Protein AF-A0A5K1CKS2-F1 (afdb_monomer)

Structure (mmCIF, N/CA/C/O backbone):
data_AF-A0A5K1CKS2-F1
#
_entry.id   AF-A0A5K1CKS2-F1
#
loop_
_atom_site.group_PDB
_atom_site.id
_atom_site.type_symbol
_atom_site.label_atom_id
_atom_site.label_alt_id
_atom_site.label_comp_id
_atom_site.label_asym_id
_atom_site.label_entity_id
_atom_site.label_seq_id
_atom_site.pdbx_PDB_ins_code
_atom_site.Cartn_x
_atom_site.Cartn_y
_atom_site.Cartn_z
_atom_site.occupancy
_atom_site.B_iso_or_equiv
_atom_site.auth_seq_id
_atom_site.auth_comp_id
_atom_site.auth_asym_id
_atom_site.auth_atom_id
_atom_site.pdbx_PDB_model_num
ATOM 1 N N . ILE A 1 1 ? 35.849 11.819 -15.540 1.00 52.28 1 ILE A N 1
ATOM 2 C CA . ILE A 1 1 ? 34.982 10.963 -14.705 1.00 52.28 1 ILE A CA 1
ATOM 3 C C . ILE A 1 1 ? 33.857 11.864 -14.258 1.00 52.28 1 ILE A C 1
ATOM 5 O O . ILE A 1 1 ? 34.083 12.811 -13.514 1.00 52.28 1 ILE A O 1
ATOM 9 N N . ASP A 1 2 ? 32.739 11.697 -14.938 1.00 53.28 2 ASP A N 1
ATOM 10 C CA . ASP A 1 2 ? 31.930 12.793 -15.441 1.00 53.28 2 ASP A CA 1
ATOM 11 C C . ASP A 1 2 ? 30.751 13.107 -14.517 1.00 53.28 2 ASP A C 1
ATOM 13 O O . ASP A 1 2 ? 29.912 12.254 -14.248 1.00 53.28 2 ASP A O 1
ATOM 17 N N . LEU A 1 3 ? 30.649 14.369 -14.081 1.00 58.78 3 LEU A N 1
ATOM 18 C CA . LEU A 1 3 ? 29.497 14.915 -13.340 1.00 58.78 3 LEU A CA 1
ATOM 19 C C . LEU A 1 3 ? 28.160 14.655 -14.057 1.00 58.78 3 LEU A C 1
ATOM 21 O O . LEU A 1 3 ? 27.114 14.523 -13.423 1.00 58.78 3 LEU A O 1
ATOM 25 N N . VAL A 1 4 ? 28.202 14.573 -15.389 1.00 59.91 4 VAL A N 1
ATOM 26 C CA . VAL A 1 4 ? 27.045 14.271 -16.239 1.00 59.91 4 VAL A CA 1
ATOM 27 C C . VAL A 1 4 ? 26.613 12.809 -16.093 1.00 59.91 4 VAL A C 1
ATOM 29 O O . VAL A 1 4 ? 25.414 12.544 -16.028 1.00 59.91 4 VAL A O 1
ATOM 32 N N . ASP A 1 5 ? 27.562 11.878 -15.964 1.00 62.38 5 ASP A N 1
ATOM 33 C CA . ASP A 1 5 ? 27.267 10.457 -15.752 1.00 62.38 5 ASP A CA 1
ATOM 34 C C . ASP A 1 5 ? 26.726 10.197 -14.342 1.00 62.38 5 ASP A C 1
ATOM 36 O O . ASP A 1 5 ? 25.822 9.379 -14.182 1.00 62.38 5 ASP A O 1
ATOM 40 N N . GLU A 1 6 ? 27.188 10.930 -13.323 1.00 60.31 6 GLU A N 1
ATOM 41 C CA . GLU A 1 6 ? 26.604 10.854 -11.976 1.00 60.31 6 GLU A CA 1
ATOM 42 C C . GLU A 1 6 ? 25.176 11.406 -11.932 1.00 60.31 6 GLU A C 1
ATOM 44 O O . GLU A 1 6 ? 24.292 10.775 -11.348 1.00 60.31 6 GLU A O 1
ATOM 49 N N . ALA A 1 7 ? 24.913 12.545 -12.581 1.00 62.41 7 ALA A N 1
ATOM 50 C CA . ALA A 1 7 ? 23.563 13.097 -12.675 1.00 62.41 7 ALA A CA 1
ATOM 51 C C . ALA A 1 7 ? 22.624 12.155 -13.446 1.00 62.41 7 ALA A C 1
ATOM 53 O O . ALA A 1 7 ? 21.499 11.909 -13.007 1.00 62.41 7 ALA A O 1
ATOM 54 N N . ALA A 1 8 ? 23.099 11.566 -14.548 1.00 59.91 8 ALA A N 1
ATOM 55 C CA . ALA A 1 8 ? 22.346 10.594 -15.330 1.00 59.91 8 ALA A CA 1
ATOM 56 C C . ALA A 1 8 ? 22.108 9.286 -14.560 1.00 59.91 8 ALA A C 1
ATOM 58 O O . ALA A 1 8 ? 21.005 8.746 -14.614 1.00 59.91 8 ALA A O 1
ATOM 59 N N . ALA A 1 9 ? 23.092 8.785 -13.807 1.00 60.44 9 ALA A N 1
ATOM 60 C CA . ALA A 1 9 ? 22.947 7.594 -12.974 1.00 60.44 9 ALA A CA 1
ATOM 61 C C . ALA A 1 9 ? 21.972 7.823 -11.813 1.00 60.44 9 ALA A C 1
ATOM 63 O O . ALA A 1 9 ? 21.140 6.957 -11.543 1.00 60.44 9 ALA A O 1
ATOM 64 N N . LYS A 1 10 ? 22.018 8.997 -11.174 1.00 59.72 10 LYS A N 1
ATOM 65 C CA . LYS A 1 10 ? 21.113 9.374 -10.081 1.00 59.72 10 LYS A CA 1
ATOM 66 C C . LYS A 1 10 ? 19.672 9.529 -10.568 1.00 59.72 10 LYS A C 1
ATOM 68 O O . LYS A 1 10 ? 18.769 8.948 -9.973 1.00 59.72 10 LYS A O 1
ATOM 73 N N . LEU A 1 11 ? 19.479 10.198 -11.707 1.00 57.34 11 LEU A N 1
ATOM 74 C CA . LEU A 1 11 ? 18.174 10.322 -12.362 1.00 57.34 11 LEU A CA 1
ATOM 75 C C . LEU A 1 11 ? 17.639 8.951 -12.794 1.00 57.34 11 LEU A C 1
ATOM 77 O O . LEU A 1 11 ? 16.473 8.632 -12.598 1.00 57.34 11 LEU A O 1
ATOM 81 N N . LYS A 1 12 ? 18.507 8.093 -13.336 1.00 58.25 12 LYS A N 1
ATOM 82 C CA . LYS A 1 12 ? 18.149 6.725 -13.718 1.00 58.25 12 LYS A CA 1
ATOM 83 C C . LYS A 1 12 ? 17.785 5.874 -12.503 1.00 58.25 12 LYS A C 1
ATOM 85 O O . LYS A 1 12 ? 16.896 5.038 -12.629 1.00 58.25 12 LYS A O 1
ATOM 90 N N . MET A 1 13 ? 18.420 6.088 -11.347 1.00 59.66 13 MET A N 1
ATOM 91 C CA . MET A 1 13 ? 18.080 5.433 -10.079 1.00 59.66 13 MET A CA 1
ATOM 92 C C . MET A 1 13 ? 16.717 5.889 -9.551 1.00 59.66 13 MET A C 1
ATOM 94 O O . MET A 1 13 ? 15.926 5.046 -9.144 1.00 59.66 13 MET A O 1
ATOM 98 N N . GLU A 1 14 ? 16.415 7.187 -9.610 1.00 56.06 14 GLU A N 1
ATOM 99 C CA . GLU A 1 14 ? 15.091 7.722 -9.258 1.00 56.06 14 GLU A CA 1
ATOM 100 C C . GLU A 1 14 ? 14.006 7.168 -10.188 1.00 56.06 14 GLU A C 1
ATOM 102 O O . GLU A 1 14 ? 12.982 6.684 -9.711 1.00 56.06 14 GLU A O 1
ATOM 107 N N . ILE A 1 15 ? 14.279 7.117 -11.496 1.00 55.66 15 ILE A N 1
ATOM 108 C CA . ILE A 1 15 ? 13.371 6.547 -12.498 1.00 55.66 15 ILE A CA 1
ATOM 109 C C . ILE A 1 15 ? 13.233 5.028 -12.343 1.00 55.66 15 ILE A C 1
ATOM 111 O O . ILE A 1 15 ? 12.188 4.495 -12.664 1.00 55.66 15 ILE A O 1
ATOM 115 N N . THR A 1 16 ? 14.238 4.288 -11.864 1.00 56.72 16 THR A N 1
ATOM 116 C CA . THR A 1 16 ? 14.090 2.834 -11.623 1.00 56.72 16 THR A CA 1
ATOM 117 C C . THR A 1 16 ? 13.547 2.491 -10.238 1.00 56.72 16 THR A C 1
ATOM 119 O O . THR A 1 16 ? 13.275 1.313 -9.973 1.00 56.72 16 THR A O 1
ATOM 122 N N . SER A 1 17 ? 13.376 3.487 -9.364 1.00 60.84 17 SER A N 1
ATOM 123 C CA . SER A 1 17 ? 12.798 3.303 -8.036 1.00 60.84 17 SER A CA 1
ATOM 124 C C . SER A 1 17 ? 11.287 3.044 -8.107 1.00 60.84 17 SER A C 1
ATOM 126 O O . SER A 1 17 ? 10.651 3.247 -9.141 1.00 60.84 17 SER A O 1
ATOM 128 N N . LYS A 1 18 ? 10.711 2.511 -7.020 1.00 64.88 18 LYS A N 1
ATOM 129 C CA . LYS A 1 18 ? 9.255 2.319 -6.903 1.00 64.88 18 LYS A CA 1
ATOM 130 C C . LYS A 1 18 ? 8.543 3.648 -7.228 1.00 64.88 18 LYS A C 1
ATOM 132 O O . LYS A 1 18 ? 9.030 4.683 -6.774 1.00 64.88 18 LYS A O 1
ATOM 137 N N . PRO A 1 19 ? 7.392 3.635 -7.930 1.00 75.25 19 PRO A N 1
ATOM 138 C CA . PRO A 1 19 ? 6.629 4.855 -8.171 1.00 75.25 19 PRO A CA 1
ATOM 139 C C . PRO A 1 19 ? 6.364 5.581 -6.850 1.00 75.25 19 PRO A C 1
ATOM 141 O O . PRO A 1 19 ? 5.939 4.946 -5.883 1.00 75.25 19 PRO A O 1
ATOM 144 N N . ILE A 1 20 ? 6.605 6.895 -6.809 1.00 75.81 20 ILE A N 1
ATOM 145 C CA . ILE A 1 20 ? 6.377 7.727 -5.613 1.00 75.81 20 ILE A CA 1
ATOM 146 C C . ILE A 1 20 ? 4.930 7.569 -5.133 1.00 75.81 20 ILE A C 1
ATOM 148 O O . ILE A 1 20 ? 4.690 7.410 -3.943 1.00 75.81 20 ILE A O 1
ATOM 152 N N . GLU A 1 21 ? 3.985 7.485 -6.069 1.00 77.19 21 GLU A N 1
ATOM 153 C CA . GLU A 1 21 ? 2.570 7.221 -5.790 1.00 77.19 21 GLU A CA 1
ATOM 154 C C . GLU A 1 21 ? 2.351 5.888 -5.058 1.00 77.19 21 GLU A C 1
ATOM 156 O O . GLU A 1 21 ? 1.514 5.800 -4.162 1.00 77.19 21 GLU A O 1
ATOM 161 N N . LEU A 1 22 ? 3.125 4.847 -5.384 1.00 80.00 22 LEU A N 1
ATOM 162 C CA . LEU A 1 22 ? 3.042 3.553 -4.706 1.00 80.00 22 LEU A CA 1
ATOM 163 C C . LEU A 1 22 ? 3.541 3.649 -3.260 1.00 80.00 22 LEU A C 1
ATOM 165 O O . LEU A 1 22 ? 2.960 3.037 -2.367 1.00 80.00 22 LEU A O 1
ATOM 169 N N . ASP A 1 23 ? 4.610 4.418 -3.043 1.00 81.50 23 ASP A N 1
ATOM 170 C CA . ASP A 1 23 ? 5.197 4.653 -1.724 1.00 81.50 23 ASP A CA 1
ATOM 171 C C . ASP A 1 23 ? 4.295 5.542 -0.847 1.00 81.50 23 ASP A C 1
ATOM 173 O O . ASP A 1 23 ? 4.125 5.287 0.345 1.00 81.5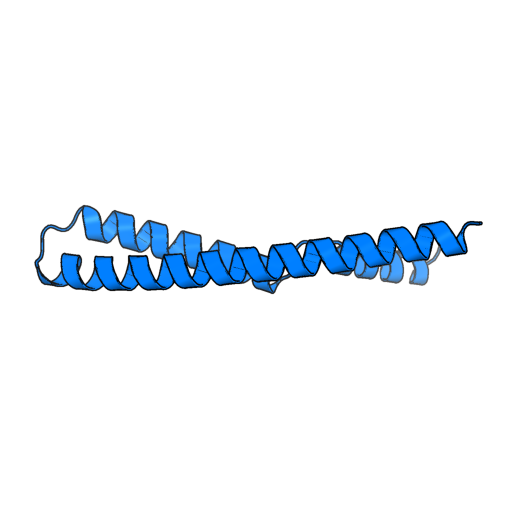0 23 ASP A O 1
ATOM 177 N N . GLU A 1 24 ? 3.640 6.545 -1.436 1.00 84.44 24 GLU A N 1
ATOM 178 C CA . GLU A 1 24 ? 2.614 7.350 -0.766 1.00 84.44 24 GLU A CA 1
ATOM 179 C C . GLU A 1 24 ? 1.411 6.500 -0.346 1.00 84.44 24 GLU A C 1
ATOM 181 O O . GLU A 1 24 ? 0.940 6.617 0.790 1.00 84.44 24 GLU A O 1
ATOM 186 N N . ILE A 1 25 ? 0.947 5.604 -1.225 1.00 85.88 25 ILE A N 1
ATOM 187 C CA . ILE A 1 25 ? -0.127 4.663 -0.902 1.00 85.88 25 ILE A CA 1
ATOM 188 C C . ILE A 1 25 ? 0.312 3.700 0.207 1.00 85.88 25 ILE A C 1
ATOM 190 O O . ILE A 1 25 ? -0.449 3.509 1.154 1.00 85.88 25 ILE A O 1
ATOM 194 N N . ASP A 1 26 ? 1.527 3.144 0.148 1.00 82.38 26 ASP A N 1
ATOM 195 C CA . ASP A 1 26 ? 2.078 2.265 1.193 1.00 82.38 26 ASP A CA 1
ATOM 196 C C . ASP A 1 26 ? 2.078 2.970 2.567 1.00 82.38 26 ASP A C 1
ATOM 198 O O . ASP A 1 26 ? 1.607 2.416 3.566 1.00 82.38 26 ASP A O 1
ATOM 202 N N . ARG A 1 27 ? 2.524 4.233 2.629 1.00 88.69 27 ARG A N 1
ATOM 203 C CA . ARG A 1 27 ? 2.497 5.032 3.871 1.00 88.69 27 ARG A CA 1
ATOM 204 C C . ARG A 1 27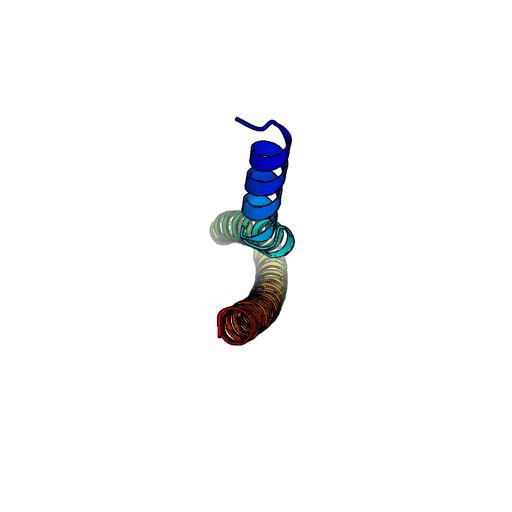 ? 1.077 5.321 4.351 1.00 88.69 27 ARG A C 1
ATOM 206 O O . ARG A 1 27 ? 0.820 5.271 5.556 1.00 88.69 27 ARG A O 1
ATOM 213 N N . ALA A 1 28 ? 0.160 5.635 3.437 1.00 87.56 28 ALA A N 1
ATOM 214 C CA . ALA A 1 28 ? -1.239 5.883 3.770 1.00 87.56 28 ALA A CA 1
ATOM 215 C C . ALA A 1 28 ? -1.908 4.621 4.336 1.00 87.56 28 ALA A C 1
ATOM 217 O O . ALA A 1 28 ? -2.535 4.684 5.392 1.00 87.56 28 ALA A O 1
ATOM 218 N N . VAL A 1 29 ? -1.704 3.469 3.690 1.00 87.81 29 VAL A N 1
ATOM 219 C CA . VAL A 1 29 ? -2.176 2.152 4.143 1.00 87.81 29 VAL A CA 1
ATOM 220 C C . VAL A 1 29 ? -1.664 1.855 5.550 1.00 87.81 29 VAL A C 1
ATOM 222 O O . VAL A 1 29 ? -2.464 1.529 6.424 1.00 87.81 29 VAL A O 1
ATOM 225 N N . LEU A 1 30 ? -0.367 2.049 5.808 1.00 87.94 30 LEU A N 1
ATOM 226 C CA . LEU A 1 30 ? 0.227 1.802 7.124 1.00 87.94 30 LEU A CA 1
ATOM 227 C C . LEU A 1 30 ? -0.414 2.670 8.220 1.00 87.94 30 LEU A C 1
ATOM 229 O O . LEU A 1 30 ? -0.722 2.190 9.312 1.00 87.94 30 LEU A O 1
ATOM 233 N N . LYS A 1 31 ? -0.654 3.952 7.918 1.00 88.50 31 LYS A N 1
ATOM 234 C CA . LYS A 1 31 ? -1.307 4.887 8.842 1.00 88.50 31 LYS A CA 1
ATOM 235 C C . LYS A 1 31 ? -2.741 4.453 9.157 1.00 88.50 31 LYS A C 1
ATOM 237 O O . LYS A 1 31 ? -3.124 4.440 10.326 1.00 88.50 31 LYS A O 1
ATOM 242 N N . LEU A 1 32 ? -3.505 4.054 8.139 1.00 88.50 32 LEU A N 1
ATOM 243 C CA . LEU A 1 32 ? -4.875 3.562 8.306 1.00 88.50 32 LEU A CA 1
ATOM 244 C C . LEU A 1 32 ? -4.913 2.225 9.060 1.00 88.50 32 LEU A C 1
ATOM 246 O O . LEU A 1 32 ? -5.810 2.011 9.869 1.00 88.50 32 LEU A O 1
ATOM 250 N N . GLU A 1 33 ? -3.942 1.331 8.856 1.00 85.50 33 GLU A N 1
ATOM 251 C CA . GLU A 1 33 ? -3.840 0.077 9.611 1.00 85.50 33 GLU A CA 1
ATOM 252 C C . GLU A 1 33 ? -3.548 0.322 11.097 1.00 85.50 33 GLU A C 1
ATOM 254 O O . GLU A 1 33 ? -4.168 -0.318 11.949 1.00 85.50 33 GLU A O 1
ATOM 259 N N . MET A 1 34 ? -2.677 1.284 11.426 1.00 86.69 34 MET A N 1
ATOM 260 C CA . MET A 1 34 ? -2.445 1.697 12.816 1.00 86.69 34 MET A CA 1
ATOM 261 C C . MET A 1 34 ? -3.703 2.296 13.449 1.00 86.69 34 MET A C 1
ATOM 263 O O . MET A 1 34 ? -4.078 1.922 14.562 1.00 86.69 34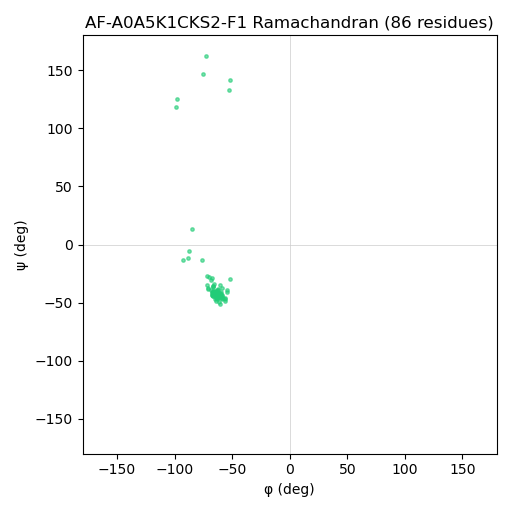 MET A O 1
ATOM 267 N N . GLU A 1 35 ? -4.381 3.193 12.732 1.00 84.81 35 GLU A N 1
ATOM 268 C CA . GLU A 1 35 ? -5.618 3.819 13.198 1.00 84.81 35 GLU A CA 1
ATOM 269 C C . GLU A 1 35 ? -6.721 2.770 13.404 1.00 84.81 35 GLU A C 1
ATOM 271 O O . GLU A 1 35 ? -7.385 2.755 14.442 1.00 84.81 35 GLU A O 1
ATOM 276 N N . LYS A 1 36 ? -6.837 1.807 12.482 1.00 85.31 36 LYS A N 1
ATOM 277 C CA . LYS A 1 36 ? -7.721 0.643 12.597 1.00 85.31 36 LYS A CA 1
ATOM 278 C C . LYS A 1 36 ? -7.395 -0.198 13.828 1.00 85.31 36 LYS A C 1
ATOM 280 O O . LYS A 1 36 ? -8.320 -0.597 14.530 1.00 85.31 36 LYS A O 1
ATOM 285 N N . LEU A 1 37 ? -6.120 -0.482 14.105 1.00 84.56 37 LEU A N 1
ATOM 286 C CA . LEU A 1 37 ?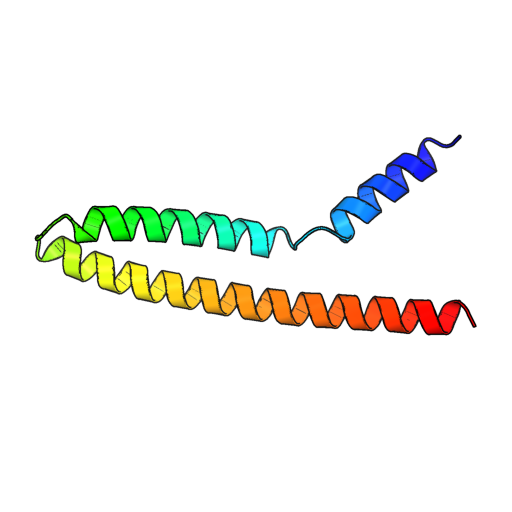 -5.716 -1.265 15.278 1.00 84.56 37 LEU A CA 1
ATOM 287 C C . LEU A 1 37 ? -6.088 -0.546 16.582 1.00 84.56 37 LEU A C 1
ATOM 289 O O . LEU A 1 37 ? -6.608 -1.171 17.504 1.00 84.56 37 LEU A O 1
ATOM 293 N N . SER A 1 38 ? -5.871 0.771 16.623 1.00 84.62 38 SER A N 1
ATOM 294 C CA . SER A 1 38 ? -6.238 1.620 17.757 1.00 84.62 38 SER A CA 1
ATOM 295 C C . SER A 1 38 ? -7.752 1.636 17.983 1.00 84.62 38 SER A C 1
ATOM 297 O O . SER A 1 38 ? -8.203 1.421 19.103 1.00 84.62 38 SER A O 1
ATOM 299 N N . LEU A 1 39 ? -8.541 1.822 16.921 1.00 81.88 39 LEU A N 1
ATOM 300 C CA . LEU A 1 39 ?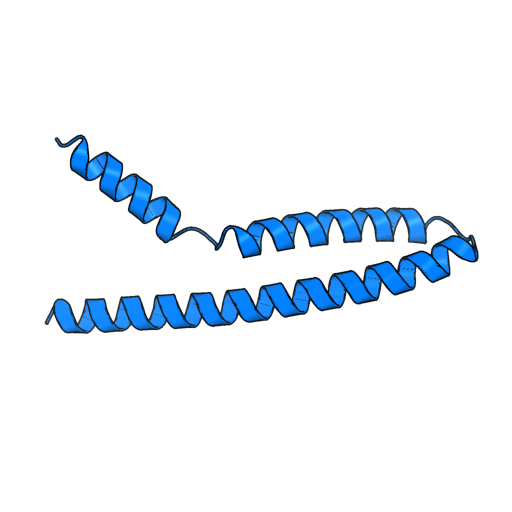 -10.008 1.816 16.970 1.00 81.88 39 LEU A CA 1
ATOM 301 C C . LEU A 1 39 ? -10.593 0.442 17.299 1.00 81.88 39 LEU A C 1
ATOM 303 O O . LEU A 1 39 ? -11.672 0.364 17.871 1.00 81.88 39 LEU A O 1
ATOM 307 N N . LYS A 1 40 ? -9.909 -0.650 16.944 1.00 76.94 40 LYS A N 1
ATOM 308 C CA . LYS A 1 40 ? -10.365 -2.016 17.237 1.00 76.94 40 LYS A CA 1
ATOM 309 C C . LYS A 1 40 ? -10.250 -2.366 18.723 1.00 76.94 40 LYS A C 1
ATOM 311 O O . LYS A 1 40 ? -11.017 -3.200 19.200 1.00 76.94 40 LYS A O 1
ATOM 316 N N . ASN A 1 41 ? -9.321 -1.728 19.436 1.00 76.50 41 ASN A N 1
ATOM 317 C CA . ASN A 1 41 ? -9.217 -1.821 20.894 1.00 76.50 41 ASN A CA 1
ATOM 318 C C . ASN A 1 41 ? -10.281 -0.974 21.615 1.00 76.50 41 ASN A C 1
ATOM 320 O O . ASN A 1 41 ? -10.490 -1.162 22.810 1.00 76.50 41 ASN A O 1
ATOM 324 N N . ASP A 1 42 ? -10.964 -0.079 20.897 1.00 70.75 42 ASP A N 1
ATOM 325 C CA . ASP A 1 42 ? -12.007 0.793 21.425 1.00 70.75 42 ASP A CA 1
ATOM 326 C C . ASP A 1 42 ? -13.399 0.210 21.108 1.00 70.75 42 ASP A C 1
ATOM 328 O O . ASP A 1 42 ? -13.781 0.016 19.954 1.00 70.75 42 ASP A O 1
ATOM 332 N N . THR A 1 43 ? -14.192 -0.120 22.129 1.00 68.19 43 THR A N 1
ATOM 333 C CA . THR A 1 43 ? -15.473 -0.845 21.961 1.00 68.19 43 THR A CA 1
ATOM 334 C C . THR A 1 43 ? -16.680 0.041 21.629 1.00 68.19 43 THR A C 1
ATOM 336 O O . THR A 1 43 ? -17.825 -0.415 21.695 1.00 68.19 43 THR A O 1
ATOM 339 N N . ASP A 1 44 ? -16.458 1.301 21.263 1.00 83.44 44 ASP A N 1
ATOM 340 C CA . ASP A 1 44 ? -17.534 2.268 21.068 1.00 83.44 44 ASP A CA 1
ATOM 341 C C . ASP A 1 44 ? -18.311 2.049 19.748 1.00 83.44 44 ASP A C 1
ATOM 343 O O . ASP A 1 44 ? -17.762 1.661 18.710 1.00 83.44 44 ASP A O 1
ATOM 347 N N . LYS A 1 45 ? -19.622 2.331 19.741 1.00 79.94 45 LYS A N 1
ATOM 348 C CA . LYS A 1 45 ? -20.457 2.235 18.524 1.00 79.94 45 LYS A CA 1
ATOM 349 C C . LYS A 1 45 ? -19.961 3.183 17.430 1.00 79.94 45 LYS A C 1
ATOM 351 O O . LYS A 1 45 ? -20.006 2.832 16.251 1.00 79.94 45 LYS A O 1
ATOM 356 N N . ALA A 1 46 ? -19.461 4.356 17.819 1.00 82.56 46 ALA A N 1
ATOM 357 C CA . ALA A 1 46 ? -18.846 5.308 16.899 1.00 82.56 46 ALA A CA 1
ATOM 358 C C . ALA A 1 46 ? -17.536 4.767 16.293 1.00 82.56 46 ALA A C 1
ATOM 360 O O . ALA A 1 46 ? -17.271 4.990 15.108 1.00 82.56 46 ALA A O 1
ATOM 361 N N . ALA A 1 47 ? -16.752 4.006 17.068 1.00 82.25 47 ALA A N 1
ATOM 362 C CA . ALA A 1 47 ? -15.515 3.383 16.601 1.00 82.25 47 ALA A CA 1
ATOM 363 C C . ALA A 1 47 ? -15.790 2.325 15.524 1.00 82.25 47 ALA A C 1
ATOM 365 O O . ALA A 1 47 ? -15.123 2.321 14.492 1.00 82.25 47 ALA A O 1
ATOM 366 N N . LYS A 1 48 ? -16.843 1.508 15.685 1.00 81.50 48 LYS A N 1
ATOM 367 C CA . LYS A 1 48 ? -17.253 0.523 14.665 1.00 81.50 48 LYS A CA 1
ATOM 368 C C . LYS A 1 48 ? -17.598 1.159 13.319 1.00 81.50 48 LYS A C 1
ATOM 370 O O . LYS A 1 48 ? -17.161 0.645 12.295 1.00 81.50 48 LYS A O 1
ATOM 375 N N . ALA A 1 49 ? -18.339 2.270 13.317 1.00 85.38 49 ALA A N 1
ATOM 376 C CA . ALA A 1 49 ? -18.698 2.979 12.085 1.00 85.38 49 ALA A CA 1
ATOM 377 C C . ALA A 1 49 ? -17.475 3.613 11.393 1.00 85.38 49 ALA A C 1
ATOM 379 O O . ALA A 1 49 ? -17.380 3.617 10.165 1.00 85.38 49 ALA A O 1
ATOM 380 N N . ARG A 1 50 ? -16.514 4.128 12.173 1.00 85.94 50 ARG A N 1
ATOM 381 C CA . ARG A 1 50 ? -15.233 4.620 11.640 1.00 85.94 50 ARG A CA 1
ATOM 382 C C . ARG A 1 50 ? -14.380 3.491 11.075 1.00 85.94 50 ARG A C 1
ATOM 384 O O . ARG A 1 50 ? -13.810 3.658 10.005 1.00 85.94 50 ARG A O 1
ATOM 391 N N . LEU A 1 51 ? -14.343 2.345 11.751 1.00 86.75 51 LEU A N 1
ATOM 392 C CA . LEU A 1 51 ? -13.594 1.168 11.318 1.00 86.75 51 LEU A CA 1
ATOM 393 C C . LEU A 1 51 ? -14.071 0.667 9.948 1.00 86.75 51 LEU A C 1
ATOM 395 O O . LEU A 1 51 ? -13.243 0.351 9.103 1.00 86.75 51 LEU A O 1
ATOM 399 N N . THR A 1 52 ? -15.384 0.668 9.698 1.00 87.12 52 THR A N 1
ATOM 400 C CA . THR A 1 52 ? -15.938 0.254 8.395 1.00 87.12 52 THR A CA 1
ATOM 401 C C . THR A 1 52 ? -15.515 1.201 7.271 1.00 87.12 52 THR A C 1
ATOM 403 O O . THR A 1 52 ? -15.133 0.750 6.192 1.00 87.12 52 THR A O 1
ATOM 406 N N . LYS A 1 53 ? -15.525 2.520 7.523 1.00 88.81 53 LYS A N 1
ATOM 407 C CA . LYS A 1 53 ? -14.994 3.508 6.568 1.00 88.81 53 LYS A CA 1
ATOM 408 C C . LYS A 1 53 ? -13.508 3.289 6.294 1.00 88.81 53 LYS A C 1
ATOM 410 O O . LYS A 1 53 ? -13.124 3.176 5.139 1.00 88.81 53 LYS A O 1
ATOM 415 N N . LEU A 1 54 ? -12.711 3.147 7.352 1.00 87.88 54 LEU A N 1
ATOM 416 C CA . LEU A 1 54 ? -11.276 2.859 7.273 1.00 87.88 54 LEU A CA 1
ATOM 417 C C . LEU A 1 54 ? -10.975 1.606 6.448 1.00 87.88 54 LEU A C 1
ATOM 419 O O . LEU A 1 54 ? -10.028 1.603 5.671 1.00 87.88 54 LEU A O 1
ATOM 423 N N . GLU A 1 55 ? -11.774 0.548 6.599 1.00 86.50 55 GLU A N 1
ATOM 424 C CA . GLU A 1 55 ? -11.649 -0.671 5.795 1.00 86.50 55 GLU A CA 1
ATOM 425 C C . GLU A 1 55 ? -11.942 -0.423 4.316 1.00 86.50 55 GLU A C 1
ATOM 427 O O . GLU A 1 55 ? -11.181 -0.885 3.469 1.00 86.50 55 GLU A O 1
ATOM 432 N N . THR A 1 56 ? -12.977 0.361 4.012 1.00 91.12 56 THR A N 1
ATOM 433 C CA . THR A 1 56 ? -13.342 0.699 2.627 1.00 91.12 56 THR A CA 1
ATOM 434 C C . THR A 1 56 ? -1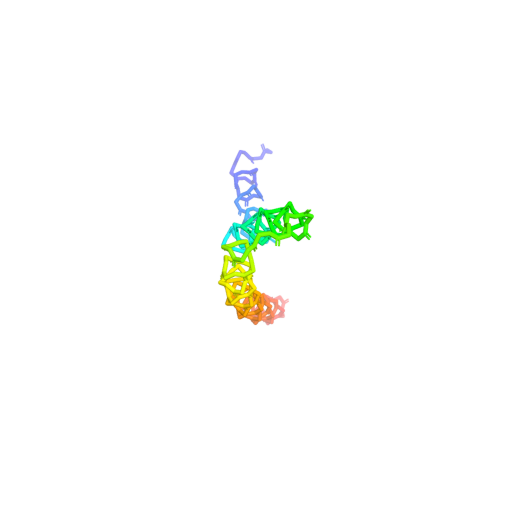2.257 1.559 1.964 1.00 91.12 56 THR A C 1
ATOM 436 O O . THR A 1 56 ? -11.884 1.336 0.810 1.00 91.12 56 THR A O 1
ATOM 439 N N . ASP A 1 57 ? -11.694 2.512 2.710 1.00 89.12 57 ASP A N 1
ATOM 440 C CA . ASP A 1 57 ? -10.595 3.364 2.250 1.00 89.12 57 ASP A CA 1
ATOM 441 C C . ASP A 1 57 ? -9.309 2.548 2.040 1.00 89.12 57 ASP A C 1
ATOM 443 O O . ASP A 1 57 ? -8.627 2.709 1.026 1.00 89.12 57 ASP A O 1
ATOM 447 N N . LEU A 1 58 ? -9.005 1.617 2.953 1.00 89.44 58 LEU A N 1
ATOM 448 C CA . LEU A 1 58 ? -7.890 0.672 2.820 1.00 89.44 58 LEU A CA 1
ATOM 449 C C . LEU A 1 58 ? -8.012 -0.180 1.560 1.00 89.44 58 LEU A C 1
ATOM 451 O O . LEU A 1 58 ? -7.026 -0.382 0.854 1.00 89.44 58 LEU A O 1
ATOM 455 N N . GLU A 1 59 ? -9.206 -0.692 1.287 1.00 91.25 59 GLU A N 1
ATOM 456 C CA . GLU A 1 59 ? -9.470 -1.530 0.122 1.00 91.25 59 GLU A CA 1
ATOM 457 C C . GLU A 1 59 ? -9.324 -0.724 -1.174 1.00 91.25 59 GLU A C 1
ATOM 459 O O . GLU A 1 59 ? -8.650 -1.162 -2.105 1.00 91.25 59 GLU A O 1
ATOM 464 N N . THR A 1 60 ? -9.818 0.517 -1.182 1.00 91.69 60 THR A N 1
ATOM 465 C CA . THR A 1 60 ? -9.635 1.463 -2.293 1.00 91.69 60 THR A CA 1
ATOM 466 C C . THR A 1 60 ? -8.155 1.768 -2.546 1.00 91.69 60 THR A C 1
ATOM 468 O O . THR A 1 60 ? -7.704 1.777 -3.693 1.00 91.69 60 THR A O 1
ATOM 471 N N . LEU A 1 61 ? -7.372 1.999 -1.489 1.00 89.19 61 LEU A N 1
ATOM 472 C CA . LEU A 1 61 ? -5.934 2.249 -1.598 1.00 89.19 61 LEU A CA 1
ATOM 473 C C . LEU A 1 61 ? -5.170 1.013 -2.080 1.00 89.19 61 LEU A C 1
ATOM 475 O O . LEU A 1 61 ? -4.317 1.137 -2.955 1.00 89.19 61 LEU A O 1
ATOM 479 N N . LYS A 1 62 ? -5.507 -0.183 -1.585 1.00 87.62 62 LYS A N 1
ATOM 480 C CA . LYS A 1 62 ? -4.928 -1.446 -2.072 1.00 87.62 62 LYS A CA 1
ATOM 481 C C . LYS A 1 62 ? -5.250 -1.690 -3.545 1.00 87.62 62 LYS A C 1
ATOM 483 O O . LYS A 1 62 ? -4.378 -2.137 -4.288 1.00 87.62 62 LYS A O 1
ATOM 488 N N . GLN A 1 63 ? -6.461 -1.348 -3.983 1.00 91.56 63 GLN A N 1
ATOM 489 C CA . GLN A 1 63 ? -6.851 -1.418 -5.390 1.00 91.56 63 GLN A CA 1
ATOM 490 C C . GLN A 1 63 ? -5.963 -0.504 -6.248 1.00 91.56 63 GLN A C 1
ATOM 492 O O . GLN A 1 63 ? -5.354 -0.974 -7.208 1.00 91.56 63 GLN A O 1
ATOM 497 N N . LYS A 1 64 ? -5.815 0.771 -5.854 1.00 88.31 64 LYS A N 1
ATOM 498 C CA . LYS A 1 64 ? -4.945 1.739 -6.545 1.00 88.31 64 LYS A CA 1
ATOM 499 C C . LYS A 1 64 ? -3.485 1.302 -6.567 1.00 88.31 64 LYS A C 1
ATOM 501 O O . LYS A 1 64 ? -2.834 1.406 -7.599 1.00 88.31 64 LYS A O 1
ATOM 506 N N . GLN A 1 65 ? -2.975 0.787 -5.447 1.00 86.75 65 GLN A N 1
ATOM 507 C CA . GLN A 1 65 ? -1.625 0.234 -5.373 1.00 86.75 65 GLN A CA 1
ATOM 508 C C . GLN A 1 65 ? -1.433 -0.876 -6.404 1.00 86.75 65 GLN A C 1
ATOM 510 O O . GLN A 1 65 ? -0.418 -0.901 -7.095 1.00 86.75 65 GLN A O 1
ATOM 515 N N . LYS A 1 66 ? -2.389 -1.804 -6.497 1.00 89.19 66 LYS A N 1
ATOM 516 C CA . LYS A 1 66 ? -2.305 -2.919 -7.437 1.00 89.19 66 LYS A CA 1
ATOM 517 C C . LYS A 1 66 ? -2.314 -2.429 -8.885 1.00 89.19 66 LYS A C 1
ATOM 519 O O . LYS A 1 66 ? -1.494 -2.879 -9.675 1.00 89.19 66 LYS A O 1
ATOM 524 N N . GLU A 1 67 ? -3.192 -1.486 -9.201 1.00 89.94 67 GLU A N 1
ATOM 525 C CA . GLU A 1 67 ? -3.322 -0.902 -10.538 1.00 89.94 67 GLU A CA 1
ATOM 526 C C . GLU A 1 67 ? -2.037 -0.172 -10.968 1.00 89.94 67 GLU A C 1
ATOM 528 O O . GLU A 1 67 ? -1.503 -0.432 -12.046 1.00 89.94 67 GLU A O 1
ATOM 533 N N . LEU A 1 68 ? -1.461 0.649 -10.081 1.00 86.38 68 LEU A N 1
ATOM 534 C CA . LEU A 1 68 ? -0.171 1.311 -10.304 1.00 86.38 68 LEU A CA 1
ATOM 535 C C . LEU A 1 68 ? 0.986 0.316 -10.426 1.00 86.38 68 LEU A C 1
ATOM 537 O O . LEU A 1 68 ? 1.864 0.484 -11.270 1.00 86.38 68 LEU A O 1
ATOM 541 N N . ALA A 1 69 ? 1.001 -0.736 -9.605 1.00 84.75 69 ALA A N 1
ATOM 542 C CA . ALA A 1 69 ? 2.016 -1.778 -9.694 1.00 84.75 69 ALA A CA 1
ATOM 543 C C . ALA A 1 69 ? 1.941 -2.527 -11.032 1.00 84.75 69 ALA A C 1
ATOM 545 O O . ALA A 1 69 ? 2.979 -2.807 -11.630 1.00 84.75 69 ALA A O 1
ATOM 546 N N . GLU A 1 70 ? 0.737 -2.844 -11.514 1.00 89.50 70 GLU A N 1
ATOM 547 C CA . GLU A 1 70 ? 0.529 -3.489 -12.813 1.00 89.50 70 GLU A CA 1
ATOM 548 C C . GLU A 1 70 ? 0.973 -2.584 -13.968 1.00 89.50 70 GLU A C 1
ATOM 550 O O . GLU A 1 70 ? 1.732 -3.036 -14.830 1.00 89.50 70 GLU A O 1
ATOM 555 N N . GLN A 1 71 ? 0.588 -1.302 -13.954 1.00 86.75 71 GLN A N 1
ATOM 556 C CA . GLN A 1 71 ? 1.052 -0.320 -14.941 1.00 86.75 71 GLN A CA 1
ATOM 557 C C . GLN A 1 71 ? 2.578 -0.203 -14.940 1.00 86.75 71 GLN A C 1
ATOM 559 O O . GLN A 1 71 ? 3.208 -0.291 -15.993 1.00 86.75 71 GLN A O 1
ATOM 564 N N . TRP A 1 72 ? 3.185 -0.111 -13.757 1.00 83.81 72 TRP A N 1
ATOM 565 C CA . TRP A 1 72 ? 4.633 -0.043 -13.603 1.00 83.81 72 TRP A CA 1
ATOM 566 C C . TRP A 1 72 ? 5.351 -1.272 -14.169 1.00 83.81 72 TRP A C 1
ATOM 568 O O . TRP A 1 72 ? 6.338 -1.151 -14.896 1.00 83.81 72 TRP A O 1
ATOM 578 N N . GLN A 1 73 ? 4.863 -2.476 -13.860 1.00 84.12 73 GLN A N 1
ATOM 579 C CA . GLN A 1 73 ? 5.427 -3.715 -14.402 1.00 84.12 73 GLN A CA 1
ATOM 580 C C . GLN A 1 73 ? 5.289 -3.774 -15.925 1.00 84.12 73 GLN A C 1
ATOM 582 O O . GLN A 1 73 ? 6.221 -4.204 -16.609 1.00 84.12 73 GLN A O 1
ATOM 587 N N . HIS A 1 74 ? 4.160 -3.308 -16.459 1.00 87.06 74 HIS A N 1
ATOM 588 C CA . HIS A 1 74 ? 3.924 -3.241 -17.894 1.00 87.06 74 HIS A CA 1
ATOM 589 C C . HIS A 1 74 ? 4.899 -2.274 -18.586 1.00 87.06 74 HIS A C 1
ATOM 591 O O . HIS A 1 74 ? 5.562 -2.658 -19.551 1.00 87.06 74 HIS A O 1
ATOM 597 N N . GLU A 1 75 ? 5.067 -1.057 -18.062 1.00 82.56 75 GLU A N 1
ATOM 598 C CA . GLU A 1 75 ? 6.028 -0.075 -18.582 1.00 82.56 75 GLU A CA 1
ATOM 599 C C . GLU A 1 75 ? 7.468 -0.579 -18.506 1.00 82.56 75 GLU A C 1
ATOM 601 O O . GLU A 1 75 ? 8.221 -0.486 -19.481 1.00 82.56 75 GLU A O 1
ATOM 606 N N . LYS A 1 76 ? 7.846 -1.183 -17.376 1.00 81.81 76 LYS A N 1
ATOM 607 C CA . LYS A 1 76 ? 9.181 -1.752 -17.192 1.00 81.81 76 LYS A CA 1
ATOM 608 C C . LYS A 1 76 ? 9.440 -2.886 -18.183 1.00 81.81 76 LYS A C 1
ATOM 610 O O . LYS A 1 76 ? 10.506 -2.927 -18.795 1.00 81.81 76 LYS A O 1
ATOM 615 N N . GLY A 1 77 ? 8.458 -3.765 -18.392 1.00 83.62 77 GLY A N 1
ATOM 616 C CA . GLY A 1 77 ? 8.522 -4.837 -19.385 1.00 83.62 77 GLY A CA 1
ATOM 617 C C . GLY A 1 77 ? 8.693 -4.308 -20.811 1.00 83.62 77 GLY A C 1
ATOM 618 O O . GLY A 1 77 ? 9.548 -4.802 -21.549 1.00 83.62 77 GLY A O 1
ATOM 619 N N . LEU A 1 78 ? 7.946 -3.264 -21.186 1.00 83.62 78 LEU A N 1
ATOM 620 C CA . LEU A 1 78 ? 8.092 -2.593 -22.481 1.00 83.62 78 LEU A CA 1
ATOM 621 C C . LEU A 1 78 ? 9.480 -1.964 -22.646 1.00 83.62 78 LEU A C 1
ATOM 623 O O . LEU A 1 78 ? 10.115 -2.169 -23.681 1.00 83.62 78 LEU A O 1
AT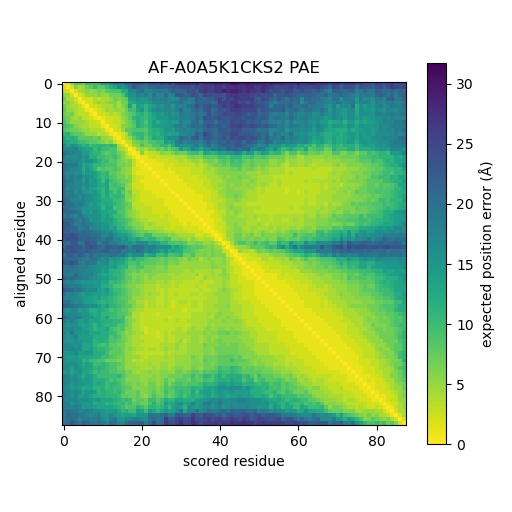OM 627 N N . MET A 1 79 ? 9.985 -1.260 -21.629 1.00 77.50 79 MET A N 1
ATOM 628 C CA . MET A 1 79 ? 11.334 -0.687 -21.646 1.00 77.50 79 MET A CA 1
ATOM 629 C C . MET A 1 79 ? 12.411 -1.757 -21.827 1.00 77.50 79 MET A C 1
ATOM 631 O O . MET A 1 79 ? 13.298 -1.596 -22.665 1.00 77.50 79 MET A O 1
ATOM 635 N N . THR A 1 80 ? 12.338 -2.859 -21.074 1.00 79.81 80 THR A N 1
ATOM 636 C CA . THR A 1 80 ? 13.280 -3.979 -21.208 1.00 79.81 80 THR A CA 1
ATOM 637 C C . THR A 1 80 ? 13.227 -4.575 -22.612 1.00 79.81 80 THR A C 1
ATOM 639 O O . THR A 1 80 ? 14.273 -4.842 -23.202 1.00 79.81 80 THR A O 1
ATOM 642 N N . ARG A 1 81 ? 12.028 -4.725 -23.185 1.00 81.94 81 ARG A N 1
ATOM 643 C CA . ARG A 1 81 ? 11.840 -5.273 -24.532 1.00 81.94 81 ARG A CA 1
ATOM 644 C C . ARG A 1 81 ? 12.406 -4.356 -25.616 1.00 81.94 81 ARG A C 1
ATOM 646 O O . ARG A 1 81 ? 13.118 -4.831 -26.491 1.00 81.94 81 ARG A O 1
ATOM 653 N N . ILE A 1 82 ? 12.155 -3.047 -25.530 1.00 79.69 82 ILE A N 1
ATOM 654 C CA . ILE A 1 82 ? 12.733 -2.048 -26.445 1.00 79.69 82 ILE A CA 1
ATOM 655 C C . ILE A 1 82 ? 14.258 -2.044 -26.340 1.00 79.69 82 ILE A C 1
ATOM 657 O O . ILE A 1 82 ? 14.943 -1.981 -27.357 1.00 79.69 82 ILE A O 1
ATOM 661 N N . ARG A 1 83 ? 14.799 -2.121 -25.120 1.00 71.88 83 ARG A N 1
ATOM 662 C CA . ARG A 1 83 ? 16.246 -2.132 -24.897 1.00 71.88 83 ARG A CA 1
ATOM 663 C C . ARG A 1 83 ? 16.906 -3.370 -25.503 1.00 71.88 83 ARG A C 1
ATOM 665 O O . ARG A 1 83 ? 17.925 -3.216 -26.157 1.00 71.88 83 ARG A O 1
ATOM 672 N N . SER A 1 84 ? 16.275 -4.538 -25.371 1.00 74.75 84 SER A N 1
ATOM 673 C CA . SER A 1 84 ? 16.733 -5.777 -26.011 1.00 74.75 84 SER A CA 1
ATOM 674 C C . SER A 1 84 ? 16.733 -5.687 -27.540 1.00 74.75 84 SER A C 1
ATOM 676 O O . SER A 1 84 ? 17.657 -6.187 -28.158 1.00 74.75 84 SER A O 1
ATOM 678 N N . ILE A 1 85 ? 15.730 -5.039 -28.149 1.00 74.56 85 ILE A N 1
ATOM 679 C CA . ILE A 1 85 ? 15.653 -4.861 -29.615 1.00 74.56 85 ILE A CA 1
ATOM 680 C C . ILE A 1 85 ? 16.717 -3.878 -30.125 1.00 74.56 85 ILE A C 1
ATOM 682 O O . ILE A 1 85 ? 17.121 -3.956 -31.274 1.00 74.56 85 ILE A O 1
ATOM 686 N N . LYS A 1 86 ? 17.140 -2.920 -29.294 1.00 62.47 86 LYS A N 1
ATOM 687 C CA . LYS A 1 86 ? 18.117 -1.885 -29.666 1.00 62.47 86 LYS A CA 1
ATOM 688 C C . LYS A 1 86 ? 19.575 -2.309 -29.432 1.00 62.47 86 LYS A C 1
ATOM 690 O O . LYS A 1 86 ? 20.474 -1.571 -29.827 1.00 62.47 86 LYS A O 1
ATOM 695 N N . GLU A 1 87 ? 19.790 -3.415 -28.716 1.00 57.09 87 GLU A N 1
ATOM 696 C CA . GLU A 1 87 ? 21.102 -4.038 -28.478 1.00 57.09 87 GLU A CA 1
ATOM 697 C C . GLU A 1 87 ? 21.445 -5.133 -29.512 1.00 57.09 87 GLU A C 1
ATOM 699 O O . GLU A 1 87 ? 22.614 -5.508 -29.594 1.00 57.09 87 GLU A O 1
ATOM 704 N N . GLU A 1 88 ? 20.476 -5.595 -30.315 1.00 46.28 88 GLU A N 1
ATOM 705 C CA . GLU A 1 88 ? 20.704 -6.321 -31.584 1.00 46.28 88 GLU A CA 1
ATOM 706 C C . GLU A 1 88 ? 20.895 -5.350 -32.760 1.00 46.28 88 GLU A C 1
ATOM 708 O O . GLU A 1 88 ? 21.740 -5.657 -33.633 1.00 46.28 88 GLU A O 1
#

InterPro domains:
  IPR027417 P-loop containing nucleoside triphosphate hydrolase [G3DSA:3.40.50.300] (1-88)
  IPR027417 P-loop containing nucleoside triphosphate hydrolase [SSF52540] (1-87)
  IPR041546 ClpA/ClpB, AAA lid domain [PF17871] (1-54)

Foldseek 3Di:
DDPVVVVVVVVVVVVPDDPPLLVVLVVVLVVLVVLLVVLVVPPDPVSVVVNVVSVVVNVVSVVVNVVSVVVVVVVVVVVVVVVVVVVD

Nearest PDB structures (foldseek):
  6azy-assembly1_A  TM=7.880E-01  e=6.913E-03  Calcarisporiella thermophila
  7cg3-assembly1_E  TM=8.004E-01  e=1.815E-02  Thermochaetoides thermophila
  6kgq-assembly1_A  TM=8.065E-01  e=2.423E+00  Homo 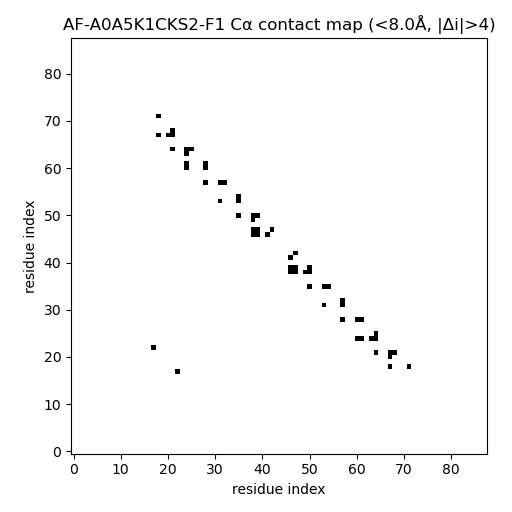sapiens

pLDDT: mean 77.83, std 12.0, range [46.28, 91.69]

Sequence (88 aa):
IDLVDEAAAKLKMEITSKPIELDEIDRAVLKLEMEKLSLKNDTDKAAKARLTKLETDLETLKQKQKELAEQWQHEKGLMTRIRSIKEE

Organism: NCBI:txid210225

Mean predicted aligned error: 9.76 Å

Solvent-accessible surface area (backbone atoms only — not comparable to full-atom values): 4915 Å² total; per-residue (Å²): 137,53,73,65,56,54,53,50,50,51,52,49,48,61,70,71,42,79,57,66,70,48,54,52,42,52,54,50,46,52,53,51,51,51,51,43,56,58,38,69,76,41,91,45,74,70,35,55,58,50,43,54,50,52,51,53,51,44,50,53,45,52,50,52,42,50,52,52,51,51,51,49,52,51,53,51,51,51,52,53,50,54,51,57,63,72,74,107

Secondary structure (DSSP, 8-state):
--HHHHHHHHHHHHHHSPPHHHHHHHHHHHHHHHHHHHHHT---HHHHHHHHHHHHHHHHHHHHHHHHHHHHHHHHHHHHHHHHHHH-

Radius of gyration: 20.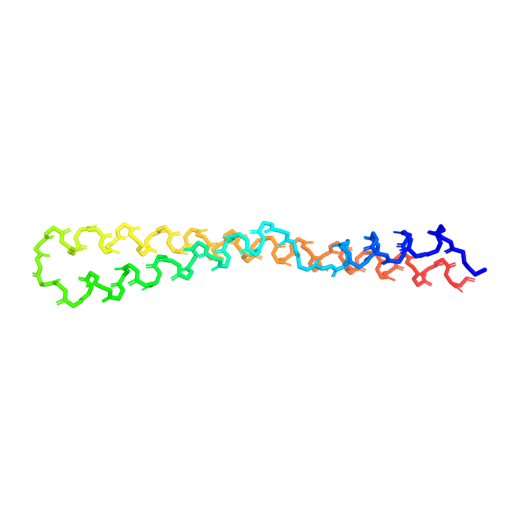1 Å; Cα contacts (8 Å, |Δi|>4): 30; chains: 1; bounding box: 55×21×54 Å